Protein AF-A0A9X5XE56-F1 (afdb_monomer_lite)

Structure (mmCIF, N/CA/C/O backbone):
data_AF-A0A9X5XE56-F1
#
_entry.id   AF-A0A9X5XE56-F1
#
loop_
_atom_site.group_PDB
_atom_site.id
_atom_site.type_symbol
_atom_site.label_atom_id
_atom_site.label_alt_id
_atom_site.label_comp_id
_atom_site.label_asym_id
_atom_site.label_entity_id
_atom_site.label_seq_id
_atom_site.pdbx_PDB_ins_code
_atom_site.Cartn_x
_atom_site.Cartn_y
_atom_site.Cartn_z
_atom_site.occupancy
_atom_site.B_iso_or_equiv
_atom_site.auth_seq_id
_atom_site.auth_comp_id
_atom_site.auth_asym_id
_atom_site.auth_atom_id
_atom_site.pdbx_PDB_model_num
ATOM 1 N N . MET A 1 1 ? -24.323 13.158 11.315 1.00 47.16 1 MET A N 1
ATOM 2 C CA . MET A 1 1 ? -22.920 13.587 11.149 1.00 47.16 1 MET A CA 1
ATOM 3 C C . MET A 1 1 ? -22.081 12.567 11.891 1.00 47.16 1 MET A C 1
ATOM 5 O O . MET A 1 1 ? -22.287 12.417 13.086 1.00 47.16 1 MET A O 1
ATOM 9 N N . THR A 1 2 ? -21.281 11.761 11.196 1.00 61.00 2 THR A N 1
ATOM 10 C CA . THR A 1 2 ? -20.396 10.775 11.835 1.00 61.00 2 THR A CA 1
ATOM 11 C C . THR A 1 2 ? -19.329 11.524 12.620 1.00 61.00 2 THR A C 1
ATOM 13 O O . THR A 1 2 ? -18.532 12.251 12.035 1.00 61.00 2 THR A O 1
ATOM 16 N N . THR A 1 3 ? -19.361 11.406 13.943 1.00 65.94 3 THR A N 1
ATOM 17 C CA . THR A 1 3 ? -18.326 11.954 14.819 1.00 65.94 3 THR A CA 1
ATOM 18 C C . THR A 1 3 ? -17.016 11.233 14.520 1.00 65.94 3 THR A C 1
ATOM 20 O O . THR A 1 3 ? -16.956 10.010 14.636 1.00 65.94 3 THR A O 1
ATOM 23 N N . THR A 1 4 ? -15.989 11.970 14.097 1.00 79.44 4 THR A N 1
ATOM 24 C CA . THR A 1 4 ? -14.647 11.425 13.875 1.00 79.44 4 THR A CA 1
ATOM 25 C C . THR A 1 4 ? -14.095 10.906 15.198 1.00 79.44 4 THR A C 1
ATOM 27 O O . THR A 1 4 ? -13.984 11.662 16.162 1.00 79.44 4 THR A O 1
ATOM 30 N N . ASP A 1 5 ? -13.771 9.617 15.246 1.00 87.25 5 ASP A N 1
ATOM 31 C CA . ASP A 1 5 ? -13.091 9.008 16.385 1.00 87.25 5 ASP A CA 1
ATOM 32 C C . ASP A 1 5 ? -11.649 9.552 16.457 1.00 87.25 5 ASP A C 1
ATOM 34 O O . ASP A 1 5 ? -10.891 9.378 15.499 1.00 87.25 5 ASP A O 1
ATOM 38 N N . PRO A 1 6 ? -11.247 10.217 17.556 1.00 87.25 6 PRO A N 1
ATOM 39 C CA . PRO A 1 6 ? -9.924 10.827 17.679 1.00 87.25 6 PRO A CA 1
ATOM 40 C C . PRO A 1 6 ? -8.777 9.807 17.756 1.00 87.25 6 PRO A C 1
ATOM 42 O O . PRO A 1 6 ? -7.616 10.201 17.677 1.00 87.25 6 PRO A O 1
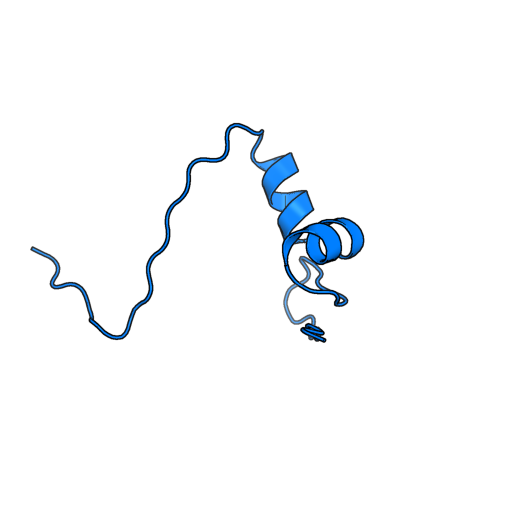ATOM 45 N N . THR A 1 7 ? -9.071 8.514 17.916 1.00 93.69 7 THR A N 1
ATOM 46 C CA . THR A 1 7 ? -8.064 7.441 17.909 1.00 93.69 7 THR A CA 1
ATOM 47 C C . THR A 1 7 ? -7.756 6.917 16.504 1.00 93.69 7 THR A C 1
ATOM 49 O O . THR A 1 7 ? -6.803 6.157 16.326 1.00 93.69 7 THR A O 1
ATOM 52 N N . VAL A 1 8 ? -8.524 7.335 15.491 1.00 92.19 8 VAL A N 1
ATOM 53 C CA . VAL A 1 8 ? -8.372 6.873 14.109 1.00 92.19 8 VAL A CA 1
ATOM 54 C C . VAL A 1 8 ? -7.568 7.882 13.295 1.00 92.19 8 VAL A C 1
ATOM 56 O O . VAL A 1 8 ? -7.983 9.022 13.086 1.00 92.19 8 VAL A O 1
ATOM 59 N N . ILE A 1 9 ? -6.434 7.429 12.762 1.00 91.44 9 ILE A N 1
ATOM 60 C CA . ILE A 1 9 ? -5.650 8.189 11.786 1.00 91.44 9 ILE A CA 1
ATOM 61 C C . ILE A 1 9 ? -6.188 7.870 10.389 1.00 91.44 9 ILE A C 1
ATOM 63 O O . ILE A 1 9 ? -6.107 6.730 9.938 1.00 91.44 9 ILE A O 1
ATOM 67 N N . ASN A 1 10 ? -6.713 8.883 9.697 1.00 91.00 10 ASN A N 1
ATOM 68 C CA . ASN A 1 10 ? -7.160 8.779 8.308 1.00 91.00 10 ASN A CA 1
ATOM 69 C C . ASN A 1 10 ? -6.214 9.578 7.407 1.00 91.00 10 ASN A C 1
ATOM 71 O O . ASN A 1 10 ? -5.914 10.735 7.699 1.00 91.00 10 ASN A O 1
ATOM 75 N N . CYS A 1 11 ? -5.764 8.970 6.311 1.00 92.31 11 CYS A N 1
ATOM 76 C CA . CYS A 1 11 ? -4.956 9.628 5.291 1.00 92.31 11 CYS A CA 1
ATOM 77 C C . CYS A 1 11 ? -5.484 9.237 3.912 1.00 92.31 11 CYS A C 1
ATOM 79 O O . CYS A 1 11 ? -5.627 8.052 3.613 1.00 92.31 11 CYS A O 1
ATOM 81 N N . GLU A 1 12 ? -5.756 10.236 3.079 1.00 95.25 12 GLU A N 1
ATOM 82 C CA . GLU A 1 12 ? -6.174 10.053 1.696 1.00 95.25 12 GLU A CA 1
ATOM 83 C C . GLU A 1 12 ? -5.247 10.865 0.800 1.00 95.25 12 GLU A C 1
ATOM 85 O O . GLU A 1 12 ? -4.966 12.037 1.059 1.00 95.25 12 GLU A O 1
ATOM 90 N N . GLN A 1 13 ? -4.766 10.240 -0.270 1.00 94.38 13 GLN A N 1
ATOM 91 C CA . GLN A 1 13 ? -3.921 10.901 -1.248 1.00 94.38 13 GLN A CA 1
ATOM 92 C C . GLN A 1 13 ? -4.260 10.401 -2.646 1.00 94.38 13 GLN A C 1
ATOM 94 O O . GLN A 1 13 ? -4.332 9.198 -2.898 1.00 94.38 13 GLN A O 1
ATOM 99 N N . PHE A 1 14 ? -4.429 11.339 -3.577 1.00 97.06 14 PHE A N 1
ATOM 100 C CA . PHE A 1 14 ? -4.540 11.007 -4.988 1.00 97.06 14 PHE A CA 1
ATOM 101 C C . PHE A 1 14 ? -3.149 10.820 -5.596 1.00 97.06 14 PHE A C 1
ATOM 103 O O . PHE A 1 14 ? -2.304 11.714 -5.538 1.00 97.06 14 PHE A O 1
ATOM 110 N N . ILE A 1 15 ? -2.936 9.663 -6.218 1.00 96.69 15 ILE A N 1
ATOM 111 C CA . ILE A 1 15 ? -1.715 9.333 -6.945 1.00 96.69 15 ILE A CA 1
ATOM 112 C C . ILE A 1 15 ? -2.077 9.205 -8.423 1.00 96.69 15 ILE A C 1
ATOM 114 O O . ILE A 1 15 ? -2.875 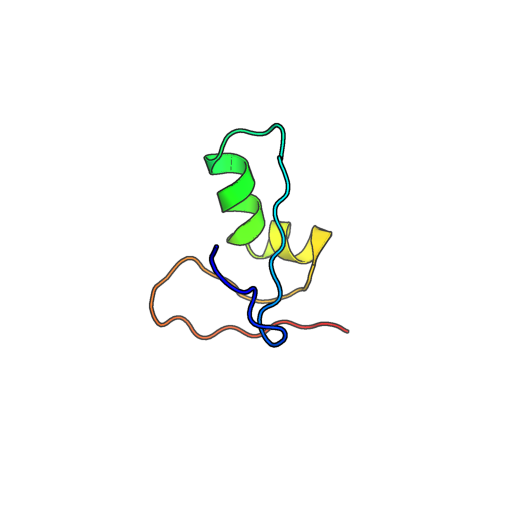8.348 -8.796 1.00 96.69 15 ILE A O 1
ATOM 118 N N . ALA A 1 16 ? -1.482 10.047 -9.271 1.00 97.75 16 ALA A N 1
ATOM 119 C CA . ALA A 1 16 ? -1.756 10.106 -10.710 1.00 97.75 16 ALA A CA 1
ATOM 120 C C . ALA A 1 16 ? -1.098 8.949 -11.495 1.00 97.75 16 ALA A C 1
ATOM 122 O O . ALA A 1 16 ? -0.440 9.157 -12.513 1.00 97.75 16 ALA A O 1
ATOM 123 N N . HIS A 1 17 ? -1.261 7.719 -11.011 1.00 97.19 1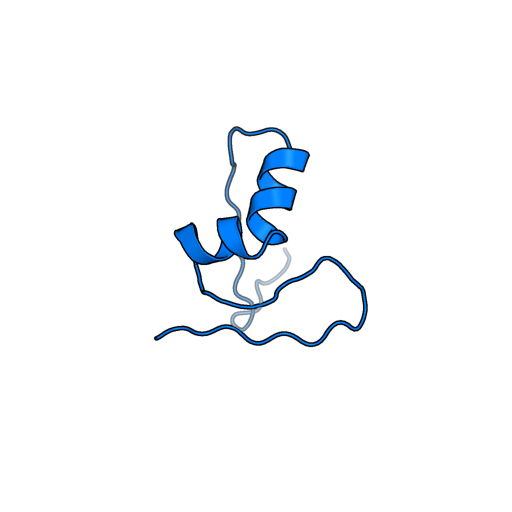7 HIS A N 1
ATOM 124 C CA . HIS A 1 17 ? -0.753 6.502 -11.630 1.00 97.19 17 HIS A CA 1
ATOM 125 C C . HIS A 1 17 ? -1.849 5.434 -11.705 1.00 97.19 17 HIS A C 1
ATOM 127 O O . HIS A 1 17 ? 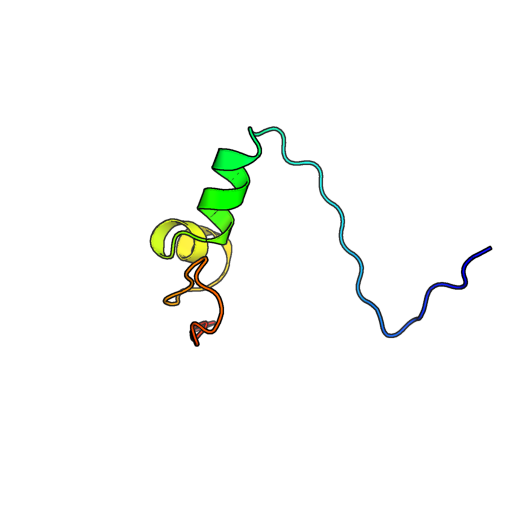-2.779 5.440 -10.897 1.00 97.19 17 HIS A O 1
ATOM 133 N N . PRO A 1 18 ? -1.746 4.482 -12.650 1.00 98.38 18 PRO A N 1
ATOM 134 C CA . PRO A 1 18 ? -2.663 3.355 -12.702 1.00 98.38 18 PRO A CA 1
ATOM 135 C C . PRO A 1 18 ? -2.676 2.582 -11.372 1.00 98.38 18 PRO A C 1
ATOM 137 O O . PRO A 1 18 ? -1.603 2.369 -10.796 1.00 98.38 18 PRO A O 1
ATOM 140 N N . PRO A 1 19 ? -3.836 2.069 -10.920 1.00 97.75 19 PRO A N 1
ATOM 141 C CA . PRO A 1 19 ? -3.940 1.339 -9.654 1.00 97.75 19 PRO A CA 1
ATOM 142 C C . PRO A 1 19 ? -2.947 0.179 -9.524 1.00 97.75 19 PRO A C 1
ATOM 144 O O . PRO A 1 19 ? -2.381 -0.030 -8.458 1.00 97.75 19 PRO A O 1
ATOM 147 N N . ALA A 1 20 ? -2.666 -0.535 -10.619 1.00 98.00 20 ALA A N 1
ATOM 148 C CA . ALA A 1 20 ? -1.703 -1.636 -10.627 1.00 98.00 20 ALA A CA 1
ATOM 149 C C . ALA A 1 20 ? -0.262 -1.187 -10.314 1.00 98.00 20 ALA A C 1
ATOM 151 O O . ALA A 1 20 ? 0.482 -1.921 -9.669 1.00 98.00 20 ALA A O 1
ATOM 152 N N . ALA A 1 21 ? 0.133 0.017 -10.742 1.00 97.69 21 ALA A N 1
ATOM 153 C CA . ALA A 1 21 ? 1.458 0.560 -10.453 1.00 97.69 21 ALA A CA 1
ATOM 154 C C . ALA A 1 21 ? 1.577 0.967 -8.978 1.00 97.69 21 ALA A C 1
ATOM 156 O O . ALA A 1 21 ? 2.580 0.657 -8.337 1.00 97.69 21 ALA A O 1
ATOM 157 N N . VAL A 1 22 ? 0.528 1.593 -8.434 1.00 97.31 22 VAL A N 1
ATOM 158 C CA . VAL A 1 22 ? 0.447 1.935 -7.007 1.00 97.31 22 VAL A CA 1
ATOM 159 C C . VAL A 1 22 ? 0.479 0.664 -6.163 1.00 97.31 22 VAL A C 1
ATOM 161 O O . VAL A 1 22 ? 1.294 0.556 -5.255 1.00 97.31 22 VAL A O 1
ATOM 164 N N . TRP A 1 23 ? -0.329 -0.338 -6.515 1.00 97.25 23 TRP A N 1
ATOM 165 C CA . TRP A 1 23 ? -0.348 -1.625 -5.824 1.00 97.25 23 TRP A CA 1
ATOM 166 C C . TRP A 1 23 ? 1.029 -2.287 -5.813 1.00 97.25 23 TRP A C 1
ATOM 168 O O . TRP A 1 23 ? 1.506 -2.692 -4.758 1.00 97.25 23 TRP A O 1
ATOM 178 N N . LYS A 1 24 ? 1.721 -2.313 -6.959 1.00 97.31 24 LYS A N 1
ATOM 179 C CA . LYS A 1 24 ? 3.080 -2.856 -7.028 1.00 97.31 24 LYS A CA 1
ATOM 180 C C . LYS A 1 24 ? 4.027 -2.129 -6.069 1.00 97.31 24 LYS A C 1
ATOM 182 O O . LYS A 1 24 ? 4.762 -2.794 -5.355 1.00 97.31 24 LYS A O 1
ATOM 187 N N . ALA A 1 25 ? 3.981 -0.798 -5.999 1.00 96.81 25 ALA A N 1
ATOM 188 C CA . ALA A 1 25 ? 4.822 -0.026 -5.081 1.00 96.81 25 ALA A CA 1
ATOM 189 C C . ALA A 1 25 ? 4.542 -0.314 -3.591 1.00 96.81 25 ALA A C 1
ATOM 191 O O . ALA A 1 25 ? 5.442 -0.149 -2.769 1.00 96.81 25 ALA A O 1
ATOM 192 N N . LEU A 1 26 ? 3.325 -0.755 -3.252 1.00 95.38 26 LEU A N 1
ATOM 193 C CA . LEU A 1 26 ? 2.930 -1.139 -1.892 1.00 95.38 26 LEU A CA 1
ATOM 194 C C . LEU A 1 26 ? 3.311 -2.585 -1.533 1.00 95.38 26 LEU A C 1
ATOM 196 O O . LEU A 1 26 ? 3.433 -2.902 -0.355 1.00 95.38 26 LEU A O 1
ATOM 200 N N . THR A 1 27 ? 3.457 -3.474 -2.518 1.00 95.94 27 THR A N 1
ATOM 201 C CA . THR A 1 27 ? 3.568 -4.925 -2.264 1.00 95.94 27 THR A CA 1
ATOM 202 C C . THR A 1 27 ? 4.860 -5.570 -2.753 1.00 95.94 27 THR A C 1
ATOM 204 O O . THR A 1 27 ? 5.109 -6.728 -2.433 1.00 95.94 27 THR A O 1
ATOM 207 N N . ASP A 1 28 ? 5.640 -4.868 -3.573 1.00 96.50 28 ASP A N 1
ATOM 208 C CA . ASP A 1 28 ? 6.946 -5.309 -4.065 1.00 96.50 28 ASP A CA 1
ATOM 209 C C . ASP A 1 28 ? 8.040 -4.845 -3.083 1.00 96.50 28 ASP A C 1
ATOM 211 O O . ASP A 1 28 ? 8.198 -3.635 -2.910 1.00 96.50 28 ASP A O 1
ATOM 215 N N . PRO A 1 29 ? 8.791 -5.763 -2.443 1.00 95.50 29 PRO A N 1
ATOM 216 C CA . PRO A 1 29 ? 9.814 -5.428 -1.450 1.00 95.50 29 PRO A CA 1
ATOM 217 C C . PRO A 1 29 ? 10.840 -4.393 -1.907 1.00 95.50 29 PRO A C 1
ATOM 219 O O . PRO A 1 29 ? 11.184 -3.485 -1.150 1.00 95.50 29 PRO A O 1
ATOM 222 N N . GLU A 1 30 ? 11.327 -4.511 -3.144 1.00 95.56 30 GLU A N 1
ATOM 223 C CA . GLU A 1 30 ? 12.381 -3.635 -3.653 1.00 95.56 30 GLU A CA 1
ATOM 224 C C . GLU A 1 30 ? 11.843 -2.227 -3.890 1.00 95.56 30 GLU A C 1
ATOM 226 O O . GLU A 1 30 ? 12.512 -1.241 -3.582 1.00 95.56 30 GLU A O 1
ATOM 231 N N . LEU A 1 31 ? 10.620 -2.108 -4.412 1.00 96.38 31 LEU A N 1
ATOM 232 C CA . LEU A 1 31 ? 9.986 -0.803 -4.588 1.00 96.38 31 LEU A CA 1
ATOM 233 C C . LEU A 1 31 ? 9.566 -0.193 -3.252 1.00 96.38 31 LEU A C 1
ATOM 235 O O . LEU A 1 31 ? 9.780 0.999 -3.054 1.00 96.38 31 LEU A O 1
ATOM 239 N N . HIS A 1 32 ? 9.025 -0.993 -2.339 1.00 95.75 32 HIS A N 1
ATOM 240 C CA . HIS A 1 32 ? 8.590 -0.565 -1.013 1.00 95.75 32 HIS A CA 1
ATOM 241 C C . HIS A 1 32 ? 9.741 0.026 -0.187 1.00 95.75 32 HIS A C 1
ATOM 243 O O . HIS A 1 32 ? 9.614 1.109 0.392 1.00 95.75 32 HIS A O 1
ATOM 249 N N . ALA A 1 33 ? 10.907 -0.627 -0.222 1.00 95.56 33 ALA A N 1
ATOM 250 C CA . ALA A 1 33 ? 12.118 -0.172 0.458 1.00 95.56 33 ALA A CA 1
ATOM 251 C C . ALA A 1 33 ? 12.621 1.195 -0.029 1.00 95.56 33 ALA A C 1
ATOM 253 O O . ALA A 1 33 ? 13.304 1.900 0.709 1.00 95.56 33 ALA A O 1
ATOM 254 N N . ARG A 1 34 ? 12.284 1.600 -1.259 1.00 95.56 34 ARG A N 1
ATOM 255 C CA . ARG A 1 34 ? 12.739 2.879 -1.824 1.00 95.56 34 ARG A CA 1
ATOM 256 C C . ARG A 1 34 ? 11.999 4.093 -1.278 1.00 95.56 34 ARG A C 1
ATOM 258 O O . ARG A 1 34 ? 12.520 5.196 -1.419 1.00 95.56 34 ARG A O 1
ATOM 265 N N . TRP A 1 35 ? 10.792 3.924 -0.741 1.00 93.25 35 TRP A N 1
ATOM 266 C CA . TRP A 1 35 ? 9.965 5.053 -0.301 1.00 93.25 35 TRP A CA 1
ATOM 267 C C . TRP A 1 35 ? 9.490 4.954 1.148 1.00 93.25 35 TRP A C 1
ATOM 269 O O . TRP A 1 35 ? 9.073 5.975 1.692 1.00 93.25 35 TRP A O 1
ATOM 279 N N . TRP A 1 36 ? 9.572 3.783 1.787 1.00 93.56 36 TRP A N 1
ATOM 280 C CA . TRP A 1 36 ? 9.201 3.647 3.194 1.00 93.56 36 TRP A CA 1
ATOM 281 C C . TRP A 1 36 ? 10.217 2.865 4.020 1.00 93.56 36 TRP A C 1
ATOM 283 O O . TRP A 1 36 ? 10.986 3.475 4.756 1.00 93.56 36 TRP A O 1
ATOM 293 N N . ALA A 1 37 ? 10.196 1.536 3.933 1.00 94.25 37 ALA A N 1
ATOM 294 C CA . ALA A 1 37 ? 10.978 0.672 4.808 1.00 94.25 37 ALA A CA 1
ATOM 295 C C . ALA A 1 37 ? 11.370 -0.619 4.097 1.00 94.25 37 ALA A C 1
ATOM 297 O O . ALA A 1 37 ? 10.587 -1.174 3.311 1.00 94.25 37 ALA A O 1
ATOM 298 N N . ALA A 1 38 ? 12.583 -1.089 4.385 1.00 94.25 38 ALA A N 1
ATOM 299 C CA . ALA A 1 38 ? 13.056 -2.371 3.891 1.00 94.25 38 ALA A CA 1
ATOM 300 C C . ALA A 1 38 ? 12.330 -3.506 4.620 1.00 94.25 38 ALA A C 1
ATOM 302 O O . ALA A 1 38 ? 11.956 -3.385 5.780 1.00 94.25 38 ALA A O 1
ATOM 303 N N . GLY A 1 39 ? 12.094 -4.614 3.934 1.00 93.62 39 GLY A N 1
ATOM 304 C CA . GLY A 1 39 ? 11.337 -5.728 4.486 1.00 93.62 39 GLY A CA 1
ATOM 305 C C . GLY A 1 39 ? 10.960 -6.723 3.407 1.00 93.62 39 GLY A C 1
ATOM 306 O O . GLY A 1 39 ? 11.223 -6.501 2.228 1.00 93.62 39 GLY A O 1
ATOM 307 N N . ASP A 1 40 ? 10.321 -7.818 3.795 1.00 94.94 40 ASP A N 1
ATOM 308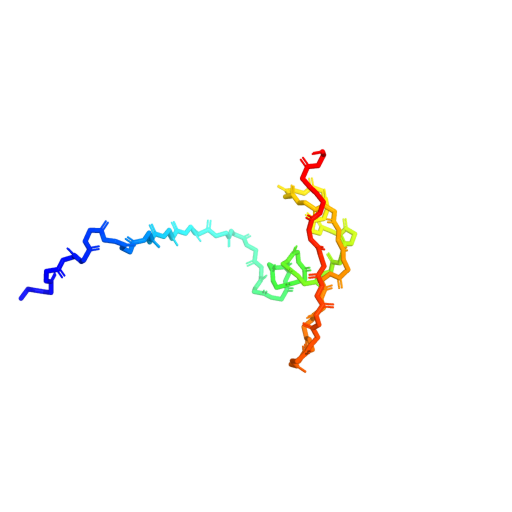 C CA . ASP A 1 40 ? 9.906 -8.894 2.895 1.00 94.94 40 ASP A CA 1
ATOM 309 C C . ASP A 1 40 ? 8.385 -8.914 2.672 1.00 94.94 40 ASP A C 1
ATOM 311 O O . ASP A 1 40 ? 7.765 -9.978 2.601 1.00 94.94 40 ASP A O 1
ATOM 315 N N . VAL A 1 41 ? 7.774 -7.728 2.557 1.00 95.19 41 VAL A N 1
ATOM 316 C CA . VAL A 1 41 ? 6.332 -7.561 2.321 1.00 95.19 41 VAL A CA 1
ATOM 317 C C . VAL A 1 41 ? 5.873 -8.318 1.071 1.00 95.19 41 VAL A C 1
ATOM 319 O O . VAL A 1 41 ? 6.536 -8.313 0.036 1.00 95.19 41 VAL A O 1
ATOM 322 N N . ARG A 1 42 ? 4.726 -9.004 1.156 1.00 94.75 42 ARG A N 1
ATOM 323 C CA . ARG A 1 42 ? 4.135 -9.749 0.033 1.00 94.75 42 ARG A CA 1
ATOM 324 C C . ARG A 1 42 ? 2.612 -9.678 0.088 1.00 94.75 42 ARG A C 1
ATOM 326 O O . ARG A 1 42 ? 2.055 -9.750 1.184 1.00 94.75 42 ARG A O 1
ATOM 333 N N . PRO A 1 43 ? 1.915 -9.640 -1.061 1.00 95.31 43 PRO A N 1
ATOM 334 C CA . PRO A 1 43 ? 0.455 -9.657 -1.113 1.00 95.31 43 PRO A CA 1
ATOM 335 C C . PRO A 1 43 ? -0.089 -11.086 -0.935 1.00 95.31 43 PRO A C 1
ATOM 337 O O . PRO A 1 43 ? -0.835 -11.593 -1.769 1.00 95.31 43 PRO A O 1
ATOM 340 N N . VAL A 1 44 ? 0.326 -11.766 0.137 1.00 97.00 44 VAL A N 1
ATOM 341 C CA . VAL A 1 44 ? -0.062 -13.144 0.460 1.00 97.00 44 VAL A CA 1
ATOM 342 C C . VAL A 1 44 ? -0.721 -13.156 1.833 1.00 97.00 44 VAL A C 1
ATOM 344 O O . VAL A 1 44 ? -0.116 -12.773 2.833 1.00 97.00 44 VAL A O 1
ATOM 347 N N . VAL A 1 45 ? -1.974 -13.604 1.884 1.00 96.94 45 VAL A N 1
ATOM 348 C CA . VAL A 1 45 ? -2.745 -13.669 3.131 1.00 96.94 45 VAL A CA 1
ATOM 349 C C . VAL A 1 45 ? -2.049 -14.596 4.128 1.00 96.94 45 VAL A C 1
ATOM 351 O O . VAL A 1 45 ? -1.690 -15.722 3.796 1.00 96.94 45 VAL A O 1
ATOM 354 N N . GLY A 1 46 ? -1.864 -14.112 5.357 1.00 97.00 46 GLY A N 1
ATOM 355 C CA . GLY A 1 46 ? -1.190 -14.849 6.429 1.00 97.00 46 GLY A CA 1
ATOM 356 C C . GLY A 1 46 ? 0.338 -14.760 6.407 1.00 97.00 46 GLY A C 1
ATOM 357 O O . GLY A 1 46 ? 0.974 -15.256 7.338 1.00 97.00 46 GLY A O 1
ATOM 358 N N . HIS A 1 47 ? 0.939 -14.110 5.404 1.00 96.56 47 HIS A N 1
ATOM 359 C CA . HIS A 1 47 ? 2.380 -13.865 5.393 1.00 96.56 47 HIS A CA 1
ATOM 360 C C . HIS A 1 47 ? 2.773 -12.927 6.535 1.00 96.56 47 HIS A C 1
ATOM 362 O O . HIS A 1 47 ? 2.183 -11.860 6.718 1.00 96.56 47 HIS A O 1
ATOM 368 N N . ARG A 1 48 ? 3.779 -13.335 7.307 1.00 96.44 48 ARG A N 1
ATOM 369 C CA . ARG A 1 48 ? 4.379 -12.517 8.361 1.00 96.44 48 ARG A CA 1
ATOM 370 C C . ARG A 1 48 ? 5.655 -11.917 7.800 1.00 96.44 48 ARG A C 1
ATOM 372 O O . ARG A 1 48 ? 6.516 -12.666 7.355 1.00 96.44 48 ARG A O 1
ATOM 379 N N . PHE A 1 49 ? 5.764 -10.600 7.863 1.00 94.00 49 PHE A N 1
ATOM 380 C CA . PHE A 1 49 ? 6.929 -9.860 7.396 1.00 94.00 49 PHE A CA 1
ATOM 381 C C . PHE A 1 49 ? 7.435 -8.928 8.493 1.00 94.00 49 PHE A C 1
ATOM 383 O O . PHE A 1 49 ? 6.723 -8.633 9.460 1.00 94.00 49 PHE A O 1
ATOM 390 N N . THR A 1 50 ? 8.666 -8.463 8.331 1.00 94.00 50 THR A N 1
ATOM 391 C CA . THR A 1 50 ? 9.253 -7.408 9.163 1.00 94.00 50 THR A CA 1
ATOM 392 C C . THR A 1 50 ? 9.484 -6.155 8.337 1.00 94.00 50 THR A C 1
ATOM 394 O O . THR A 1 50 ? 9.721 -6.242 7.134 1.00 94.00 50 THR A O 1
ATOM 397 N N . LEU A 1 51 ? 9.435 -4.998 8.994 1.00 93.31 51 LEU A N 1
ATOM 398 C CA . LEU A 1 51 ? 9.857 -3.727 8.422 1.00 93.31 51 LEU A CA 1
ATOM 399 C C . LEU A 1 51 ? 11.055 -3.227 9.217 1.00 93.31 51 LEU A C 1
ATOM 401 O O . LEU A 1 51 ? 10.969 -3.062 10.433 1.00 93.31 51 LEU A O 1
ATOM 405 N N . ASP A 1 52 ? 12.160 -3.035 8.517 1.00 93.06 52 ASP A N 1
ATOM 406 C CA . ASP A 1 52 ? 13.375 -2.432 9.028 1.00 93.06 52 ASP A CA 1
ATOM 407 C C . ASP A 1 52 ? 13.317 -0.924 8.773 1.00 93.06 52 ASP A C 1
ATOM 409 O O . ASP A 1 52 ? 13.243 -0.463 7.628 1.00 93.06 52 ASP A O 1
ATOM 413 N N . MET A 1 53 ? 13.294 -0.173 9.871 1.00 87.06 53 MET A N 1
ATOM 414 C CA . MET A 1 53 ? 13.209 1.285 9.877 1.00 87.06 53 MET A CA 1
ATOM 415 C C . MET A 1 53 ? 14.589 1.947 10.046 1.00 87.06 53 MET A C 1
ATOM 417 O O . MET A 1 53 ? 14.643 3.177 10.122 1.00 87.06 53 MET A O 1
ATOM 421 N N . GLY A 1 54 ? 15.673 1.155 10.076 1.00 78.25 54 GLY A N 1
ATOM 422 C CA . GLY A 1 54 ? 17.020 1.583 10.467 1.00 78.25 54 GLY A CA 1
ATOM 423 C C . GLY A 1 54 ? 17.312 1.366 11.947 1.00 78.25 54 GLY A C 1
ATOM 424 O O . GLY A 1 54 ? 16.416 1.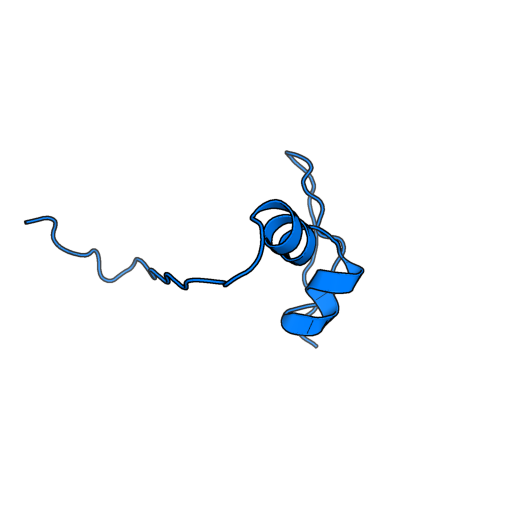627 12.782 1.00 78.25 54 GLY A O 1
#

Secondary structure (DSSP, 8-state):
--PPPTT--------SS-HHHHHHHHH-HHHHHTTS-EE---S-TT----EE--

Sequence (54 aa):
MTTTDPTVINCEQFIAHPPAAVWKALTDPELHARWWAAGDVRPVVGHRFTLDMG

Radius of gyration: 14.49 Å; chains: 1; bounding box: 40×28×31 Å

Foldseek 3Di:
DDDDDPVDDDDDDDDPDDPVVVVCCVAPQVNVCVPAFHKNGHPDPPDDMDTHRD

pLDDT: mean 92.27, std 9.38, range [47.16, 98.38]